Protein AF-A0A848LAU5-F1 (afdb_monomer_lite)

Radius of gyration: 13.5 Å; c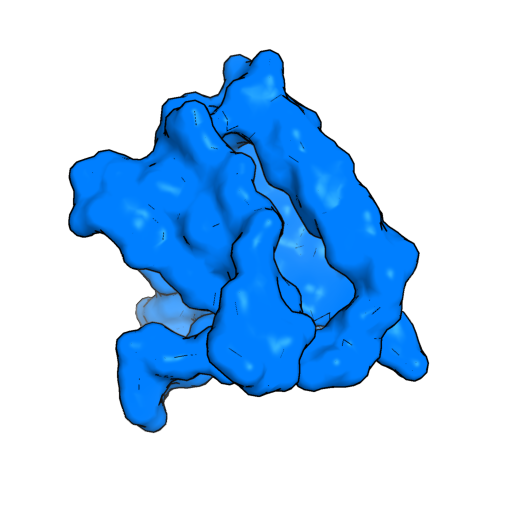hains: 1; bounding box: 33×35×34 Å

Sequence (125 aa):
MSMIVRGFEQLPPRIQDVLRVRGVGPGEFVLGLKSSYKPNATIPILWFIVTAEHLLLCNTHKTRGLWKEMSGQELTAFELRRSSLGKPYFVLPDSEGTVYLTLPDETPPEDLDALTREFARLHQR

pLDDT: mean 83.38, std 10.25, range [47.59, 95.56]

Foldseek 3Di:
DAQKDQFLVPDDVLLNVVCVVVVHDRQFWGIKGFFPDDPDPPWRQTIFTQTQFKTWGATSDPPCGTDDIAGLCQQQDKDWDADPVRFTWIWGAGPVGIDITGHPRPNDPVNVVVVVVSNVSRNVD

Secondary structure (DSSP, 8-state):
--SEE-SGGGS-HHHHHHHHHTT--TTTEEEEEE----SBTTB-EEEEEEESSEEEEEE--TT--EEEEEETTT----EEEE-TT--EEEEEEETTEEEEEEPPTT--HHHHHHHHHHHHHHHT-

Organism: NCBI:txid394095

Structure (mmCIF, N/CA/C/O backbone):
data_AF-A0A848LAU5-F1
#
_entry.id   AF-A0A848LAU5-F1
#
loop_
_atom_site.group_PDB
_atom_site.id
_atom_site.type_symbol
_atom_site.label_atom_id
_atom_site.label_alt_id
_atom_site.label_comp_id
_atom_site.label_asym_id
_atom_site.label_entity_id
_atom_site.label_seq_id
_atom_site.pdbx_PDB_ins_code
_atom_site.Cartn_x
_atom_site.Cartn_y
_atom_site.Cartn_z
_atom_site.occupancy
_atom_site.B_iso_or_equiv
_atom_site.auth_seq_id
_atom_site.auth_comp_id
_atom_site.auth_asym_id
_atom_site.auth_atom_id
_atom_site.pdbx_PDB_model_num
ATOM 1 N N . MET A 1 1 ? 3.794 -18.197 -2.407 1.00 47.59 1 MET A N 1
ATOM 2 C CA . MET A 1 1 ? 3.158 -17.770 -1.140 1.00 47.59 1 MET A CA 1
ATOM 3 C C . MET A 1 1 ? 2.636 -16.365 -1.393 1.00 47.59 1 MET A C 1
ATOM 5 O O . MET A 1 1 ? 3.428 -15.559 -1.859 1.00 47.59 1 MET A O 1
ATOM 9 N N . SER A 1 2 ? 1.333 -16.113 -1.224 1.00 55.19 2 SER A N 1
ATOM 10 C CA . SER A 1 2 ? 0.716 -14.807 -1.535 1.00 55.19 2 SER A CA 1
ATOM 11 C C . SER A 1 2 ? 1.443 -13.686 -0.796 1.00 55.19 2 SER A C 1
ATOM 13 O O . SER A 1 2 ? 1.682 -13.808 0.408 1.00 55.19 2 SER A O 1
ATOM 15 N N . MET A 1 3 ? 1.824 -12.623 -1.507 1.00 77.19 3 MET A N 1
ATOM 16 C CA . MET A 1 3 ? 2.453 -11.453 -0.882 1.00 77.19 3 MET A CA 1
ATOM 17 C C . MET A 1 3 ? 1.422 -10.416 -0.445 1.00 77.19 3 MET A C 1
ATOM 19 O O . MET A 1 3 ? 1.736 -9.540 0.369 1.00 77.19 3 MET A O 1
ATOM 23 N N . ILE A 1 4 ? 0.189 -10.556 -0.940 1.00 85.88 4 ILE A N 1
ATOM 24 C CA . ILE A 1 4 ? -0.988 -9.899 -0.393 1.00 85.88 4 ILE A CA 1
ATOM 25 C C . ILE A 1 4 ? -1.524 -10.681 0.804 1.00 85.88 4 ILE A C 1
ATOM 27 O O . ILE A 1 4 ? -1.716 -11.898 0.754 1.00 85.88 4 ILE A O 1
ATOM 31 N N . VAL A 1 5 ? -1.835 -9.943 1.861 1.00 90.19 5 VAL A N 1
ATOM 32 C CA . VAL A 1 5 ? -2.646 -10.380 2.998 1.00 90.19 5 VAL A CA 1
ATOM 33 C C . VAL A 1 5 ? -4.019 -9.739 2.895 1.00 90.19 5 VAL A C 1
ATOM 35 O O . VAL A 1 5 ? -4.148 -8.542 2.647 1.00 90.19 5 VAL A O 1
ATOM 38 N N . ARG A 1 6 ? -5.051 -10.562 3.075 1.00 90.38 6 ARG A N 1
ATOM 39 C CA . ARG A 1 6 ? -6.464 -10.151 2.992 1.00 90.38 6 ARG A CA 1
ATOM 40 C C . ARG A 1 6 ? -7.165 -10.169 4.346 1.00 90.38 6 ARG A C 1
ATOM 42 O O . ARG A 1 6 ? -8.266 -9.654 4.466 1.00 90.38 6 ARG A O 1
ATOM 49 N N . GLY A 1 7 ? -6.517 -10.735 5.360 1.00 92.00 7 GLY A N 1
ATOM 50 C CA . GLY A 1 7 ? -6.973 -10.688 6.743 1.00 92.00 7 GLY A CA 1
ATOM 51 C C . GLY A 1 7 ? -6.173 -9.674 7.551 1.00 92.00 7 GLY A C 1
ATOM 52 O O . GLY A 1 7 ? -4.941 -9.655 7.483 1.00 92.00 7 GLY A O 1
ATOM 53 N N . PHE A 1 8 ? -6.861 -8.846 8.333 1.00 92.31 8 PHE A N 1
ATOM 54 C CA . PHE A 1 8 ? -6.222 -7.869 9.218 1.00 92.31 8 PHE A CA 1
ATOM 55 C C . PHE A 1 8 ? -5.294 -8.559 10.231 1.00 92.31 8 PHE A C 1
ATOM 57 O O . PHE A 1 8 ? -4.200 -8.084 10.529 1.00 92.31 8 PHE A O 1
ATOM 64 N N . GLU A 1 9 ? -5.701 -9.726 10.723 1.00 92.94 9 GLU A N 1
ATOM 65 C CA . GLU A 1 9 ? -4.959 -10.574 11.655 1.00 92.94 9 GLU A CA 1
ATOM 66 C C . GLU A 1 9 ? -3.664 -11.155 11.070 1.00 92.94 9 GLU A C 1
ATOM 68 O O . GLU A 1 9 ? -2.772 -11.541 11.825 1.00 92.94 9 GLU A O 1
ATOM 73 N N . GLN A 1 10 ? -3.532 -11.178 9.739 1.00 91.88 10 GLN A N 1
ATOM 74 C CA . GLN A 1 10 ? -2.337 -11.658 9.037 1.00 91.88 10 GLN A CA 1
ATOM 75 C C . GLN A 1 10 ? -1.255 -10.575 8.935 1.00 91.88 10 GLN A C 1
ATOM 77 O O . GLN A 1 10 ? -0.105 -10.866 8.595 1.00 91.88 10 GLN A O 1
ATOM 82 N N . LEU A 1 11 ? -1.597 -9.318 9.235 1.00 89.94 11 LEU A N 1
ATOM 83 C CA . LEU A 1 11 ? -0.625 -8.237 9.303 1.00 89.94 11 LEU A CA 1
ATOM 84 C C . LEU A 1 11 ? 0.305 -8.428 10.508 1.00 89.94 11 LEU A C 1
ATOM 86 O O . LEU A 1 11 ? -0.127 -8.912 11.556 1.00 89.94 11 LEU A O 1
ATOM 90 N N . PRO A 1 12 ? 1.567 -7.973 10.434 1.00 88.44 12 PRO A N 1
ATOM 91 C CA . PRO A 1 12 ? 2.435 -7.951 11.604 1.00 88.44 12 PRO A CA 1
ATOM 92 C C . PRO A 1 12 ? 1.797 -7.153 12.754 1.00 88.44 12 PRO A C 1
ATOM 94 O O . PRO A 1 12 ? 1.237 -6.086 12.485 1.00 88.44 12 PRO A O 1
ATOM 97 N N . PRO A 1 13 ? 1.949 -7.571 14.028 1.00 89.12 13 PRO A N 1
ATOM 98 C CA . PRO A 1 13 ? 1.303 -6.909 15.166 1.00 89.12 13 PRO A CA 1
ATOM 99 C C . PRO A 1 13 ? 1.522 -5.393 15.209 1.00 89.12 13 PRO A C 1
ATOM 101 O O . PRO A 1 13 ? 0.587 -4.633 15.413 1.00 89.12 13 PRO A O 1
ATOM 104 N N . ARG A 1 14 ? 2.736 -4.929 14.882 1.00 86.31 14 ARG A N 1
ATOM 105 C CA . ARG A 1 14 ? 3.037 -3.490 14.833 1.00 86.31 14 ARG A CA 1
ATOM 106 C C . ARG A 1 14 ? 2.247 -2.729 13.772 1.00 86.31 14 ARG A C 1
ATOM 108 O O . ARG A 1 14 ? 1.917 -1.574 13.992 1.00 86.31 14 ARG A O 1
ATOM 115 N N . ILE A 1 15 ? 1.985 -3.344 12.620 1.00 89.44 15 ILE A N 1
ATOM 116 C CA . ILE A 1 15 ? 1.164 -2.716 11.580 1.00 89.44 15 ILE A CA 1
ATOM 117 C C . ILE A 1 15 ? -0.286 -2.673 12.052 1.00 89.44 15 ILE A C 1
ATOM 119 O O . ILE A 1 15 ? -0.915 -1.630 11.935 1.00 89.44 15 ILE A O 1
ATOM 123 N N . GLN A 1 16 ? -0.785 -3.745 12.675 1.00 92.31 16 GLN A N 1
ATOM 124 C CA . GLN A 1 16 ? -2.114 -3.729 13.289 1.00 92.31 16 GLN A CA 1
ATOM 125 C C . GLN A 1 16 ? -2.246 -2.604 14.325 1.00 92.31 16 GLN A C 1
ATOM 127 O O . GLN A 1 16 ? -3.255 -1.909 14.336 1.00 92.31 16 GLN A O 1
ATOM 132 N N . ASP A 1 17 ? -1.231 -2.381 15.162 1.00 90.44 17 ASP A N 1
ATOM 133 C CA . ASP A 1 17 ? -1.246 -1.307 16.163 1.00 90.44 17 ASP A CA 1
ATOM 134 C C . ASP A 1 17 ? -1.273 0.084 15.520 1.00 90.44 17 ASP A C 1
ATOM 136 O O . ASP A 1 17 ? -2.055 0.936 15.939 1.00 90.44 17 ASP A O 1
ATOM 140 N N . VAL A 1 18 ? -0.483 0.301 14.460 1.00 90.38 18 VAL A N 1
ATOM 141 C CA . VAL A 1 18 ? -0.532 1.543 13.667 1.00 90.38 18 VAL A CA 1
ATOM 142 C C . VAL A 1 18 ? -1.937 1.771 13.112 1.00 90.38 18 VAL A C 1
ATOM 144 O O . VAL A 1 18 ? -2.470 2.869 13.243 1.00 90.38 18 VAL A O 1
ATOM 147 N N . LEU A 1 19 ? -2.552 0.738 12.536 1.00 91.81 19 LEU A N 1
ATOM 148 C CA . LEU A 1 19 ? -3.894 0.819 11.964 1.00 91.81 19 LEU A CA 1
ATOM 149 C C . LEU A 1 19 ? -4.963 1.088 13.031 1.00 91.81 19 LEU A C 1
ATOM 151 O O . LEU A 1 19 ? -5.802 1.964 12.839 1.00 91.81 19 LEU A O 1
ATOM 155 N N . ARG A 1 20 ? -4.885 0.434 14.196 1.00 92.00 20 ARG A N 1
ATOM 156 C CA . ARG A 1 20 ? -5.808 0.671 15.320 1.00 92.00 20 ARG A CA 1
ATOM 157 C C . ARG A 1 20 ? -5.741 2.103 15.836 1.00 92.00 20 ARG A C 1
ATOM 159 O O . ARG A 1 20 ? -6.785 2.696 16.086 1.00 92.00 20 ARG A O 1
ATOM 166 N N . VAL A 1 21 ? -4.542 2.680 15.957 1.00 89.38 21 VAL A N 1
ATOM 167 C CA . VAL A 1 21 ? -4.371 4.098 16.337 1.00 89.38 21 VAL A CA 1
ATOM 168 C C . VAL A 1 21 ? -5.040 5.031 15.321 1.00 89.38 21 VAL A C 1
ATOM 170 O O . VAL A 1 21 ? -5.499 6.110 15.684 1.00 89.38 21 VAL A O 1
ATOM 173 N N . ARG A 1 22 ? -5.141 4.605 14.059 1.00 87.44 22 ARG A N 1
ATOM 174 C CA . ARG A 1 22 ? -5.838 5.325 12.988 1.00 87.44 22 ARG A CA 1
ATOM 175 C C . ARG A 1 22 ? -7.329 4.994 12.874 1.00 87.44 22 ARG A C 1
ATOM 177 O O . ARG A 1 22 ? -7.966 5.479 11.950 1.00 87.44 22 ARG A O 1
ATOM 184 N N . GLY A 1 23 ? -7.883 4.193 13.784 1.00 90.38 23 GLY A N 1
ATOM 185 C CA . GLY A 1 23 ? -9.287 3.773 13.741 1.00 90.38 23 GLY A CA 1
ATOM 186 C C . GLY A 1 23 ? -9.590 2.686 12.705 1.00 90.38 23 GLY A C 1
ATOM 187 O O . GLY A 1 23 ? -10.744 2.306 12.544 1.00 90.38 23 GLY A O 1
ATOM 188 N N . VAL A 1 24 ? -8.571 2.139 12.037 1.00 92.69 24 VAL A N 1
ATOM 189 C CA . VAL A 1 24 ? -8.731 1.089 11.028 1.00 92.69 24 VAL A CA 1
ATOM 190 C C . VAL A 1 24 ? -8.789 -0.269 11.722 1.00 92.69 24 VAL A C 1
ATOM 192 O O . VAL A 1 24 ? -7.788 -0.780 12.232 1.00 92.69 24 VAL A O 1
ATOM 195 N N . GLY A 1 25 ? -9.985 -0.852 11.742 1.00 92.62 25 GLY A N 1
ATOM 196 C CA . GLY A 1 25 ? -10.237 -2.210 12.220 1.00 92.62 25 GLY A CA 1
ATOM 197 C C . GLY A 1 25 ? -10.409 -3.232 11.087 1.00 92.62 25 GLY A C 1
ATOM 198 O O . GLY A 1 25 ? -10.311 -2.888 9.909 1.00 92.62 25 GLY A O 1
ATOM 199 N N . PRO A 1 26 ? -10.734 -4.494 11.419 1.00 92.31 26 PRO A N 1
ATOM 200 C CA . PRO A 1 26 ? -10.949 -5.548 10.426 1.00 92.31 26 PRO A CA 1
ATOM 201 C C . PRO A 1 26 ? -12.046 -5.253 9.391 1.00 92.31 26 PRO A C 1
ATOM 203 O O . PRO A 1 26 ? -11.935 -5.717 8.267 1.00 92.31 26 PRO A O 1
ATOM 206 N N . GLY A 1 27 ? -13.085 -4.486 9.748 1.00 91.50 27 GLY A N 1
ATOM 207 C CA . GLY A 1 27 ? -14.156 -4.104 8.812 1.00 91.50 27 GLY A CA 1
ATOM 208 C C . GLY A 1 27 ? -13.776 -2.988 7.831 1.00 91.50 27 GLY A C 1
ATOM 209 O O . GLY A 1 27 ? -14.432 -2.825 6.810 1.00 91.50 27 GLY A O 1
ATOM 210 N N . GLU A 1 28 ? -12.716 -2.239 8.137 1.00 92.69 28 GLU A N 1
ATOM 211 C CA . GLU A 1 28 ? -12.180 -1.152 7.308 1.00 92.69 28 GLU A CA 1
ATOM 212 C C . GLU A 1 28 ? -11.037 -1.637 6.410 1.00 92.69 28 GLU A C 1
ATOM 214 O O . GLU A 1 28 ? -10.775 -1.071 5.351 1.00 92.69 28 GLU A O 1
ATOM 219 N N . PHE A 1 29 ? -10.314 -2.667 6.848 1.00 95.56 29 PHE A N 1
ATOM 220 C CA . PHE A 1 29 ? -9.181 -3.229 6.130 1.00 95.56 29 PHE A CA 1
ATOM 221 C C . PHE A 1 29 ? -9.639 -4.048 4.922 1.00 95.56 29 PHE A C 1
ATOM 223 O O . PHE A 1 29 ? -10.482 -4.931 5.042 1.00 95.56 29 PHE A O 1
ATOM 230 N N . VAL A 1 30 ? -9.032 -3.787 3.765 1.00 94.56 30 VAL A N 1
ATOM 231 C CA . VAL A 1 30 ? -9.347 -4.495 2.520 1.00 94.56 30 VAL A CA 1
ATOM 232 C C . VAL A 1 30 ? -8.224 -5.454 2.156 1.00 94.56 30 VAL A C 1
ATOM 234 O O . VAL A 1 30 ? -8.447 -6.651 1.977 1.00 94.56 30 VAL A O 1
ATOM 237 N N . LEU A 1 31 ? -7.003 -4.933 2.040 1.00 94.06 31 LEU A N 1
ATOM 238 C CA . LEU A 1 31 ? -5.819 -5.745 1.795 1.00 94.06 31 LEU A CA 1
ATOM 239 C C . LEU A 1 31 ? -4.548 -5.026 2.232 1.00 94.06 31 LEU A C 1
ATOM 241 O O . LEU A 1 31 ? -4.501 -3.805 2.375 1.00 94.06 31 LEU A O 1
ATOM 245 N N . GLY A 1 32 ? -3.490 -5.803 2.414 1.00 91.44 32 GLY A N 1
ATOM 246 C CA . GLY A 1 32 ? -2.150 -5.314 2.667 1.00 91.44 32 GLY A CA 1
ATOM 247 C C . GLY A 1 32 ? -1.163 -5.993 1.737 1.00 91.44 32 GLY A C 1
ATOM 248 O O . GLY A 1 32 ? -1.243 -7.198 1.525 1.00 91.44 32 GLY A O 1
ATOM 249 N N . LEU A 1 33 ? -0.206 -5.242 1.211 1.00 88.25 33 LEU A N 1
ATOM 250 C CA . LEU A 1 33 ? 0.922 -5.784 0.469 1.00 88.25 33 LEU A CA 1
ATOM 251 C C . LEU A 1 33 ? 2.216 -5.412 1.175 1.00 88.25 33 LEU A C 1
ATOM 253 O O . LEU A 1 33 ? 2.455 -4.240 1.480 1.00 88.25 33 LEU A O 1
ATOM 257 N N . LYS A 1 34 ? 3.091 -6.402 1.350 1.00 83.00 34 LYS A N 1
ATOM 258 C CA . LYS A 1 34 ? 4.460 -6.124 1.758 1.00 83.00 34 LYS A CA 1
ATOM 259 C C . LYS A 1 34 ? 5.257 -5.541 0.588 1.00 83.00 34 LYS A C 1
ATOM 261 O O . LYS A 1 34 ? 5.43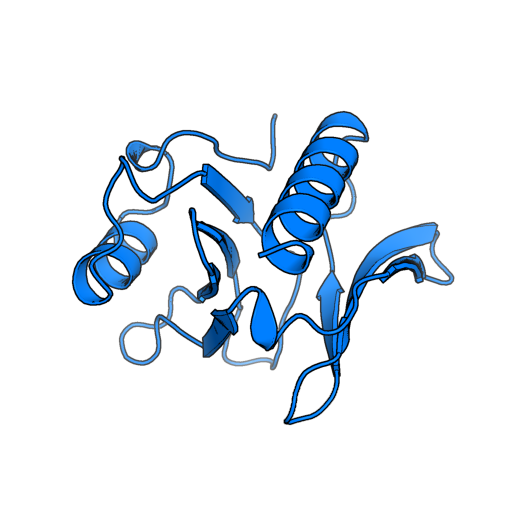9 -6.193 -0.436 1.00 83.00 34 LYS A O 1
ATOM 266 N N . SER A 1 35 ? 5.763 -4.328 0.751 1.00 76.50 35 SER A N 1
ATOM 267 C CA . SER A 1 35 ? 6.544 -3.645 -0.274 1.00 76.50 35 SER A CA 1
ATOM 268 C C . SER A 1 35 ? 8.029 -4.029 -0.260 1.00 76.50 35 SER A C 1
ATOM 270 O O . SER A 1 35 ? 8.590 -4.390 0.778 1.00 76.50 35 SER A O 1
ATOM 272 N N . SER A 1 36 ? 8.677 -3.899 -1.421 1.00 73.50 36 SER A N 1
ATOM 273 C CA . SER A 1 36 ? 10.138 -3.849 -1.574 1.00 73.50 36 SER A CA 1
ATOM 274 C C . SER A 1 36 ? 10.707 -2.422 -1.459 1.00 73.50 36 SER A C 1
ATOM 276 O O . SER A 1 36 ? 11.926 -2.236 -1.483 1.00 73.50 36 SER A O 1
ATOM 278 N N . TYR A 1 37 ? 9.835 -1.419 -1.337 1.00 66.56 37 TYR A N 1
ATOM 279 C CA . TYR A 1 37 ? 10.158 0.000 -1.339 1.00 66.56 37 TYR A CA 1
ATOM 280 C C . TYR A 1 37 ? 10.954 0.406 -0.099 1.00 66.56 37 TYR A C 1
ATOM 282 O O . TYR A 1 37 ? 10.607 0.109 1.043 1.00 66.56 37 TYR A O 1
ATOM 290 N N . LYS A 1 38 ? 12.041 1.140 -0.321 1.00 64.69 38 LYS A N 1
ATOM 291 C CA . LYS A 1 38 ? 12.839 1.756 0.739 1.00 64.69 38 LYS A CA 1
ATOM 292 C C . LYS A 1 38 ? 12.866 3.260 0.472 1.00 64.69 38 LYS A C 1
ATOM 294 O O . LYS A 1 38 ? 13.702 3.685 -0.320 1.00 64.69 38 LYS A O 1
ATOM 299 N N . PRO A 1 39 ? 11.985 4.072 1.090 1.00 58.59 39 PRO A N 1
ATOM 300 C CA . PRO A 1 39 ? 11.988 5.528 0.893 1.00 58.59 39 PRO A CA 1
ATOM 301 C C . PRO A 1 39 ? 13.332 6.164 1.260 1.00 58.59 39 PRO A C 1
ATOM 303 O O . PRO A 1 39 ? 13.704 7.188 0.702 1.00 58.59 39 PRO A O 1
ATOM 306 N N . ASN A 1 40 ? 14.060 5.578 2.214 1.00 60.34 40 ASN A N 1
ATOM 307 C CA . ASN A 1 40 ? 15.440 5.914 2.537 1.00 60.34 40 ASN A CA 1
ATOM 308 C C . ASN A 1 40 ? 16.112 4.733 3.265 1.00 60.34 40 ASN A C 1
ATOM 310 O O . ASN A 1 40 ? 15.460 3.758 3.646 1.00 60.34 40 ASN A O 1
ATOM 314 N N . ALA A 1 41 ? 17.429 4.822 3.470 1.00 58.38 41 ALA A N 1
ATOM 315 C CA . ALA A 1 41 ? 18.227 3.763 4.092 1.00 58.38 41 ALA A CA 1
ATOM 316 C C . ALA A 1 41 ? 17.843 3.448 5.555 1.00 58.38 41 ALA A C 1
ATOM 318 O O . ALA A 1 41 ? 18.191 2.379 6.052 1.00 58.38 41 ALA A O 1
ATOM 319 N N . THR A 1 42 ? 17.135 4.349 6.246 1.00 55.53 42 THR A N 1
ATOM 320 C CA . THR A 1 42 ? 16.814 4.243 7.680 1.00 55.53 42 THR A CA 1
ATOM 321 C C . THR A 1 42 ? 15.354 3.881 7.965 1.00 55.53 42 THR A C 1
ATOM 323 O O . THR A 1 42 ? 15.027 3.502 9.090 1.00 55.53 42 THR A O 1
ATOM 326 N N . ILE A 1 43 ? 14.474 3.940 6.963 1.00 56.69 43 ILE A N 1
ATOM 327 C CA . ILE A 1 43 ? 13.047 3.638 7.080 1.00 56.69 43 ILE A CA 1
ATOM 328 C C . ILE A 1 43 ? 12.679 2.639 5.980 1.00 56.69 43 ILE A C 1
ATOM 330 O O . ILE A 1 43 ? 12.407 3.044 4.853 1.00 56.69 43 ILE A O 1
ATOM 334 N N . PRO A 1 44 ? 12.624 1.329 6.262 1.00 57.22 44 PRO A N 1
ATOM 335 C CA . PRO A 1 44 ? 11.971 0.405 5.351 1.00 57.22 44 PRO A CA 1
ATOM 336 C C . PRO A 1 44 ? 10.453 0.636 5.455 1.00 57.22 44 PRO A C 1
ATOM 338 O O . PRO A 1 44 ? 9.837 0.285 6.465 1.00 57.22 44 PRO A O 1
ATOM 341 N N . ILE A 1 45 ? 9.838 1.269 4.451 1.00 58.59 45 ILE A N 1
ATOM 342 C CA . ILE A 1 45 ? 8.373 1.250 4.323 1.00 58.59 45 ILE A CA 1
ATOM 343 C C . ILE A 1 45 ? 8.012 -0.122 3.814 1.00 58.59 45 ILE A C 1
ATOM 345 O O . ILE A 1 45 ? 8.442 -0.555 2.756 1.00 58.59 45 ILE A O 1
ATOM 349 N N . LEU A 1 46 ? 7.266 -0.832 4.637 1.00 69.69 46 LEU A N 1
ATOM 350 C CA . LEU A 1 46 ? 7.131 -2.267 4.499 1.00 69.69 46 LEU A CA 1
ATOM 351 C C . LEU A 1 46 ? 5.754 -2.652 4.017 1.00 69.69 46 LEU A C 1
ATOM 353 O O . LEU A 1 46 ? 5.626 -3.753 3.505 1.00 69.69 46 LEU A O 1
ATOM 357 N N . TRP A 1 47 ? 4.751 -1.793 4.181 1.00 86.12 47 TRP A N 1
ATOM 358 C CA . TRP A 1 47 ? 3.368 -2.189 3.990 1.00 86.12 47 TRP A CA 1
ATOM 359 C C . TRP A 1 47 ? 2.557 -1.112 3.293 1.00 86.12 47 TRP A C 1
ATOM 361 O O . TRP A 1 47 ? 2.479 0.023 3.756 1.00 86.12 47 TRP A O 1
ATOM 371 N N . PHE A 1 48 ? 1.935 -1.506 2.192 1.00 88.69 48 PHE A N 1
ATOM 372 C CA . PHE A 1 48 ? 0.868 -0.762 1.547 1.00 88.69 48 PHE A CA 1
ATOM 373 C C . PHE A 1 48 ? -0.437 -1.353 2.039 1.00 88.69 48 PHE A C 1
ATOM 375 O O . PHE A 1 48 ? -0.681 -2.539 1.831 1.00 88.69 48 PHE A O 1
ATOM 382 N N . ILE A 1 49 ? -1.234 -0.560 2.735 1.00 92.62 49 ILE A N 1
ATOM 383 C CA . ILE A 1 49 ? -2.496 -0.993 3.316 1.00 92.62 49 ILE A CA 1
ATOM 384 C C . ILE A 1 49 ? -3.613 -0.259 2.598 1.00 92.62 49 ILE A C 1
ATOM 386 O O . ILE A 1 49 ? -3.693 0.962 2.658 1.00 92.62 49 ILE A O 1
ATOM 390 N N . VAL A 1 50 ? -4.474 -1.012 1.931 1.00 92.94 50 VAL A N 1
ATOM 391 C CA . VAL A 1 50 ? -5.700 -0.485 1.347 1.00 92.94 50 VAL A CA 1
ATOM 392 C C . VAL A 1 50 ? -6.820 -0.685 2.356 1.00 92.94 50 VAL A C 1
ATOM 394 O O . VAL A 1 50 ? -7.065 -1.805 2.817 1.00 92.94 50 VAL A O 1
ATOM 397 N N . THR A 1 51 ? -7.485 0.407 2.708 1.00 94.12 51 THR A N 1
ATOM 398 C CA . THR A 1 51 ? -8.699 0.413 3.521 1.00 94.12 51 THR A CA 1
ATOM 399 C C . THR A 1 51 ? -9.917 0.711 2.645 1.00 94.12 51 THR A C 1
ATOM 401 O O . THR A 1 51 ? -9.824 0.843 1.419 1.00 94.12 51 THR A O 1
ATOM 404 N N . ALA A 1 52 ? -11.095 0.796 3.257 1.00 90.75 52 ALA A N 1
ATOM 405 C CA . ALA A 1 52 ? -12.321 1.175 2.572 1.00 90.75 52 ALA A CA 1
ATOM 406 C C . ALA A 1 52 ? -12.208 2.547 1.877 1.00 90.75 52 ALA A C 1
ATOM 408 O O . ALA A 1 52 ? -12.798 2.732 0.807 1.00 90.75 52 ALA A O 1
ATOM 409 N N . GLU A 1 53 ? -11.425 3.465 2.444 1.00 90.19 53 GLU A N 1
ATOM 410 C CA . GLU A 1 53 ? -11.384 4.877 2.037 1.00 90.19 53 GLU A CA 1
ATOM 411 C C . GLU A 1 53 ? -9.977 5.415 1.750 1.00 90.19 53 GLU A C 1
ATOM 413 O O . GLU A 1 53 ? -9.834 6.411 1.042 1.00 90.19 53 GLU A O 1
ATOM 418 N N . HIS A 1 54 ? -8.938 4.755 2.262 1.00 92.31 54 HIS A N 1
ATOM 419 C CA . HIS A 1 54 ? -7.576 5.272 2.236 1.00 92.31 54 HIS A CA 1
ATOM 420 C C . HIS A 1 54 ? -6.577 4.222 1.748 1.00 92.31 54 HIS A C 1
ATOM 422 O O . HIS A 1 54 ? -6.723 3.017 1.962 1.00 92.31 54 HIS A O 1
ATOM 428 N N . LEU A 1 55 ? -5.499 4.707 1.147 1.00 91.44 55 LEU A N 1
ATOM 429 C CA . LEU A 1 55 ? -4.239 4.001 1.014 1.00 91.44 55 LEU A CA 1
ATOM 430 C C . LEU A 1 55 ? -3.284 4.500 2.103 1.00 91.44 55 LEU A C 1
ATOM 432 O O . LEU A 1 55 ? -2.903 5.669 2.134 1.00 91.44 55 LEU A O 1
ATOM 436 N N . LEU A 1 56 ? -2.867 3.601 2.987 1.00 91.56 56 LEU A N 1
ATOM 437 C CA . LEU A 1 56 ? -1.927 3.879 4.066 1.00 91.56 56 LEU A CA 1
ATOM 438 C C . LEU A 1 56 ? -0.576 3.235 3.758 1.00 91.56 56 LEU A C 1
ATOM 440 O O . LEU A 1 56 ? -0.470 2.032 3.515 1.00 91.56 56 LEU A O 1
ATOM 444 N N . LEU A 1 57 ? 0.481 4.038 3.797 1.00 88.75 57 LEU A N 1
ATOM 445 C CA . LEU A 1 57 ? 1.856 3.600 3.602 1.00 88.75 57 LEU A CA 1
ATOM 446 C C . LEU A 1 57 ? 2.526 3.499 4.970 1.00 88.75 57 LEU A C 1
ATOM 448 O O . LEU A 1 57 ? 2.921 4.497 5.579 1.00 88.75 57 LEU A O 1
ATOM 452 N N . CYS A 1 58 ? 2.635 2.273 5.470 1.00 87.50 58 CYS A N 1
ATOM 453 C CA . CYS A 1 58 ? 3.094 1.980 6.819 1.00 87.50 58 CYS A CA 1
ATOM 454 C C . CYS A 1 58 ? 4.537 1.462 6.834 1.00 87.50 58 CYS A C 1
ATOM 456 O O . CYS A 1 58 ? 4.994 0.706 5.969 1.00 87.50 58 CYS A O 1
ATOM 458 N N . ASN A 1 59 ? 5.262 1.822 7.887 1.00 80.56 59 ASN A N 1
ATOM 459 C CA . ASN A 1 59 ? 6.564 1.256 8.211 1.00 80.56 59 ASN A CA 1
ATOM 460 C C . ASN A 1 59 ? 6.514 0.579 9.586 1.00 80.56 59 ASN A C 1
ATOM 462 O O . ASN A 1 59 ? 5.584 0.753 10.367 1.00 80.56 59 ASN A O 1
ATOM 466 N N . THR A 1 60 ? 7.533 -0.215 9.900 1.00 72.00 60 THR A N 1
ATOM 467 C CA . THR A 1 60 ? 7.628 -0.895 11.203 1.00 72.00 60 THR A CA 1
ATOM 468 C C . THR A 1 60 ? 8.449 -0.109 12.230 1.00 72.00 60 THR A C 1
ATOM 470 O O . THR A 1 60 ? 8.873 -0.680 13.245 1.00 72.00 60 THR A O 1
ATOM 473 N N . HIS A 1 61 ? 8.734 1.173 11.965 1.00 71.44 61 HIS A N 1
ATOM 474 C CA . HIS A 1 61 ? 9.508 2.026 12.860 1.00 71.44 61 HIS A CA 1
ATOM 475 C C . HIS A 1 61 ? 8.690 2.351 14.112 1.00 71.44 61 HIS A C 1
ATOM 477 O O . HIS A 1 61 ? 7.516 2.703 14.027 1.00 71.44 61 HIS A O 1
ATOM 483 N N . LYS A 1 62 ? 9.323 2.275 15.290 1.00 60.53 62 LYS A N 1
ATOM 484 C CA . LYS A 1 62 ? 8.632 2.388 16.589 1.00 60.53 62 LYS A CA 1
ATOM 485 C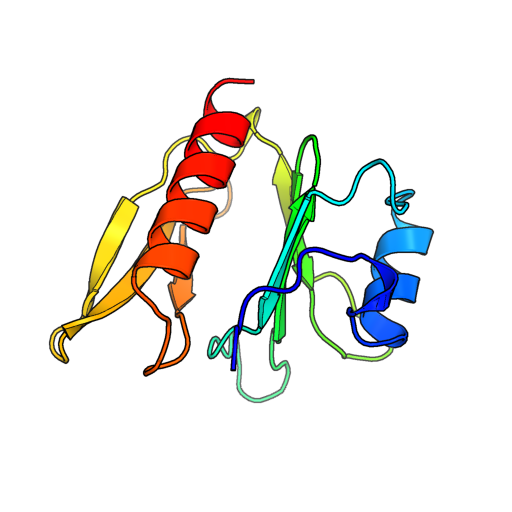 C . LYS A 1 62 ? 7.870 3.704 16.789 1.00 60.53 62 LYS A C 1
ATOM 487 O O . LYS A 1 62 ? 6.877 3.706 17.497 1.00 60.53 62 LYS A O 1
ATOM 492 N N . THR A 1 63 ? 8.339 4.806 16.204 1.00 66.31 63 THR A N 1
ATOM 493 C CA . THR A 1 63 ? 7.786 6.156 16.442 1.00 66.31 63 THR A CA 1
ATOM 494 C C . THR A 1 63 ? 7.125 6.797 15.223 1.00 66.31 63 THR A C 1
ATOM 496 O O . THR A 1 63 ? 6.601 7.897 15.335 1.00 66.31 63 THR A O 1
ATOM 499 N N . ARG A 1 64 ? 7.182 6.159 14.047 1.00 69.75 64 ARG A N 1
ATOM 500 C CA . ARG A 1 64 ? 6.768 6.762 12.762 1.00 69.75 64 ARG A CA 1
ATOM 501 C C . ARG A 1 64 ? 5.922 5.811 11.913 1.00 69.75 64 ARG A C 1
ATOM 503 O O . ARG A 1 64 ? 5.963 5.899 10.695 1.00 69.75 64 ARG A O 1
ATOM 510 N N . GLY A 1 65 ? 5.220 4.872 12.551 1.00 81.38 65 GLY A N 1
ATOM 511 C CA . GLY A 1 65 ? 4.617 3.691 11.920 1.00 81.38 65 GLY A CA 1
ATOM 512 C C . GLY A 1 65 ? 3.706 3.948 10.710 1.00 81.38 65 GLY A C 1
ATOM 513 O O . GLY A 1 65 ? 3.573 3.071 9.859 1.00 81.38 65 GLY A O 1
ATOM 514 N N . LEU A 1 66 ? 3.153 5.156 10.572 1.00 87.69 66 LEU A N 1
ATOM 515 C CA . LEU A 1 66 ? 2.556 5.651 9.333 1.00 87.69 66 LEU A CA 1
ATOM 516 C C . LEU A 1 66 ? 3.494 6.675 8.688 1.00 87.69 66 LEU A C 1
ATOM 518 O O . LEU A 1 66 ? 3.883 7.650 9.329 1.00 87.69 66 LEU A O 1
ATOM 522 N N . TRP A 1 67 ? 3.849 6.454 7.425 1.00 84.44 67 TRP A N 1
ATOM 523 C CA . TRP A 1 67 ? 4.622 7.418 6.646 1.00 84.44 67 TRP A CA 1
ATOM 524 C C . TRP A 1 67 ? 3.724 8.390 5.896 1.00 84.44 67 TRP A C 1
ATOM 526 O O . TRP A 1 67 ? 3.949 9.594 5.960 1.00 84.44 67 TRP A O 1
ATOM 536 N N . LYS A 1 68 ? 2.734 7.856 5.182 1.00 86.31 68 LYS A N 1
ATOM 537 C CA . LYS A 1 68 ? 1.836 8.640 4.344 1.00 86.31 68 LYS A CA 1
ATOM 538 C C . LYS A 1 68 ? 0.468 7.989 4.289 1.00 86.31 68 LYS A C 1
ATOM 540 O O . LYS A 1 68 ? 0.347 6.769 4.397 1.00 86.31 68 LYS A O 1
ATOM 545 N N . GLU A 1 69 ? -0.532 8.821 4.114 1.00 89.56 69 GLU A N 1
ATOM 546 C CA . GLU A 1 69 ? -1.921 8.458 3.913 1.00 89.56 69 GLU A CA 1
ATOM 547 C C . GLU A 1 69 ? -2.408 9.206 2.686 1.00 89.56 69 GLU A C 1
ATOM 549 O O . GLU A 1 69 ? -2.028 10.354 2.472 1.00 89.56 69 GLU A O 1
ATOM 554 N N . MET A 1 70 ? -3.171 8.509 1.858 1.00 88.56 70 MET A N 1
ATOM 555 C CA . MET A 1 70 ? -3.783 9.056 0.662 1.00 88.56 70 MET A CA 1
ATOM 556 C C . MET A 1 70 ? -5.238 8.623 0.674 1.00 88.56 70 MET A C 1
ATOM 558 O O . MET A 1 70 ? -5.535 7.431 0.575 1.00 88.56 70 MET A O 1
ATOM 562 N N . SER A 1 71 ? -6.142 9.576 0.824 1.00 87.94 71 SER A N 1
ATOM 563 C CA . SER A 1 71 ? -7.562 9.352 0.576 1.00 87.94 71 SER A CA 1
ATOM 564 C C . SER A 1 71 ? -7.810 9.047 -0.906 1.00 87.94 71 SER A C 1
ATOM 566 O O . SER A 1 71 ? -6.988 9.366 -1.771 1.00 87.94 71 SER A O 1
ATOM 568 N N . GLY A 1 72 ? -8.966 8.453 -1.215 1.00 81.75 72 GLY A N 1
ATOM 569 C CA . GLY A 1 72 ? -9.424 8.287 -2.601 1.00 81.75 72 GLY A CA 1
ATOM 570 C C . GLY A 1 72 ? -9.392 9.592 -3.410 1.00 81.75 72 GLY A C 1
ATOM 571 O O . GLY A 1 72 ? -8.948 9.595 -4.555 1.00 81.75 72 GLY A O 1
ATOM 572 N N . GLN A 1 73 ? -9.731 10.714 -2.766 1.00 78.00 73 GLN A N 1
ATOM 573 C CA . GLN A 1 73 ? -9.724 12.049 -3.373 1.00 78.00 73 GLN A CA 1
ATOM 574 C C . GLN A 1 73 ? -8.311 12.571 -3.680 1.00 78.00 73 GLN A C 1
ATOM 576 O O . GLN A 1 73 ? -8.110 13.268 -4.673 1.00 78.00 73 GLN A O 1
ATOM 581 N N . GLU A 1 74 ? -7.322 12.245 -2.843 1.00 80.31 74 GLU A N 1
ATOM 582 C CA . GLU A 1 74 ? -5.915 12.616 -3.065 1.00 80.31 74 GLU A CA 1
ATOM 583 C C . GLU A 1 74 ? -5.235 11.725 -4.110 1.00 80.31 74 GLU A C 1
ATOM 585 O O . GLU A 1 74 ? -4.296 12.157 -4.783 1.00 80.31 74 GLU A O 1
ATOM 590 N N . LEU A 1 75 ? -5.732 10.497 -4.284 1.00 76.69 75 LEU A N 1
ATOM 591 C CA . LEU A 1 75 ? -5.392 9.597 -5.384 1.00 76.69 75 LEU A CA 1
ATOM 592 C C . LEU A 1 75 ? -5.989 10.127 -6.693 1.00 76.69 75 LEU A C 1
ATOM 594 O O . LEU A 1 75 ? -6.921 9.564 -7.249 1.00 76.69 75 LEU A O 1
ATOM 598 N N . THR A 1 76 ? -5.435 11.219 -7.211 1.00 72.00 76 THR A N 1
ATOM 599 C CA . THR A 1 76 ? -5.901 11.856 -8.459 1.00 72.00 76 THR A CA 1
ATOM 600 C C . THR A 1 76 ? -5.688 10.990 -9.698 1.00 72.00 76 THR A C 1
ATOM 602 O O . THR A 1 76 ? -6.416 11.115 -10.679 1.00 72.00 76 THR A O 1
ATOM 605 N N . ALA A 1 77 ? -4.692 10.109 -9.659 1.00 83.44 77 ALA A N 1
ATOM 606 C CA . ALA A 1 77 ? -4.430 9.106 -10.674 1.00 83.44 77 ALA A CA 1
ATOM 607 C C . ALA A 1 77 ? -3.625 7.957 -10.061 1.00 83.44 77 ALA A C 1
ATOM 609 O O . ALA A 1 77 ? -3.006 8.089 -9.004 1.00 83.44 77 ALA A O 1
ATOM 610 N N . PHE A 1 78 ? -3.581 6.830 -10.759 1.00 89.06 78 PHE A N 1
ATOM 611 C CA . PHE A 1 78 ? -2.559 5.823 -10.530 1.00 89.06 78 PHE A CA 1
ATOM 612 C C . PHE A 1 78 ? -2.204 5.157 -11.852 1.00 89.06 78 PHE A C 1
ATOM 614 O O . PHE A 1 78 ? -3.058 4.954 -12.714 1.00 89.06 78 PHE A O 1
ATOM 621 N N . GLU A 1 79 ? -0.938 4.791 -12.008 1.00 90.88 79 GLU A N 1
ATOM 622 C CA . GLU A 1 79 ? -0.482 4.055 -13.180 1.00 90.88 79 GLU A CA 1
ATOM 623 C C . GLU A 1 79 ? 0.351 2.855 -12.768 1.00 90.88 79 GLU A C 1
ATOM 625 O O . GLU A 1 79 ? 1.282 2.971 -11.972 1.00 90.88 79 GLU A O 1
ATOM 630 N N . LEU A 1 80 ? 0.056 1.703 -13.361 1.00 90.00 80 LEU A N 1
ATOM 631 C CA . LEU A 1 80 ? 0.917 0.536 -13.274 1.00 90.00 80 LEU A CA 1
ATOM 632 C C . LEU A 1 80 ? 1.953 0.591 -14.400 1.00 90.00 80 LEU A C 1
ATOM 634 O O . LEU A 1 80 ? 1.611 0.506 -15.580 1.00 90.00 80 LEU A O 1
ATOM 638 N N . ARG A 1 81 ? 3.230 0.705 -14.038 1.00 91.31 81 ARG A N 1
ATOM 639 C CA . ARG A 1 81 ? 4.354 0.732 -14.980 1.00 91.31 81 ARG A CA 1
ATOM 640 C C . ARG A 1 81 ? 5.307 -0.432 -14.735 1.00 91.31 81 ARG A C 1
ATOM 642 O O . ARG A 1 81 ? 5.240 -1.119 -13.717 1.00 91.31 81 ARG A O 1
ATOM 649 N N . ARG A 1 82 ? 6.212 -0.656 -15.690 1.00 89.19 82 ARG A N 1
ATOM 650 C CA . ARG A 1 82 ? 7.326 -1.603 -15.566 1.00 89.19 82 ARG A CA 1
ATOM 651 C C . ARG A 1 82 ? 8.647 -0.860 -15.660 1.00 89.19 82 ARG A C 1
ATOM 653 O O . ARG A 1 82 ? 8.794 0.040 -16.482 1.00 89.19 82 ARG A O 1
ATOM 660 N N . SER A 1 83 ? 9.597 -1.219 -14.804 1.00 85.81 83 SER A N 1
ATOM 661 C CA . SER A 1 83 ? 10.949 -0.663 -14.864 1.00 85.81 83 SER A CA 1
ATOM 662 C C . SER A 1 83 ? 11.698 -1.190 -16.091 1.00 85.81 83 SER A C 1
ATOM 664 O O . SER A 1 83 ? 11.243 -2.122 -16.755 1.00 85.81 83 SER A O 1
ATOM 666 N N . SER A 1 84 ? 12.891 -0.655 -16.361 1.00 83.75 84 SER A N 1
ATOM 667 C CA . SER A 1 84 ? 13.794 -1.192 -17.393 1.00 83.75 84 SER A CA 1
ATOM 668 C C . SER A 1 84 ? 14.171 -2.662 -17.164 1.00 83.75 84 SER A C 1
ATOM 670 O O . SER A 1 84 ? 14.520 -3.362 -18.108 1.00 83.75 84 SER A O 1
ATOM 672 N N . LEU A 1 85 ? 14.055 -3.144 -15.923 1.00 83.31 85 LEU A N 1
ATOM 673 C CA . LEU A 1 85 ? 14.259 -4.542 -15.536 1.00 83.31 85 LEU A CA 1
ATOM 674 C C . LEU A 1 85 ? 12.958 -5.366 -15.577 1.00 83.31 85 LEU A C 1
ATOM 676 O O . LEU A 1 85 ? 12.915 -6.478 -15.060 1.00 83.31 85 LEU A O 1
ATOM 680 N N . GLY A 1 86 ? 11.872 -4.812 -16.123 1.00 83.19 86 GLY A N 1
ATOM 681 C CA . GLY A 1 86 ? 10.570 -5.471 -16.247 1.00 83.19 86 GLY A CA 1
ATOM 682 C C . GLY A 1 86 ? 9.750 -5.547 -14.955 1.00 83.19 86 GLY A C 1
ATOM 683 O O . GLY A 1 86 ? 8.664 -6.133 -14.974 1.00 83.19 86 GLY A O 1
ATOM 684 N N . LYS A 1 87 ? 10.230 -4.951 -13.853 1.00 83.06 87 LYS A N 1
ATOM 685 C CA . LYS A 1 87 ? 9.594 -5.041 -12.528 1.00 83.06 87 LYS A CA 1
ATOM 686 C C . LYS A 1 87 ? 8.382 -4.114 -12.431 1.00 83.06 87 LYS A C 1
ATOM 688 O O . LYS A 1 87 ? 8.538 -2.930 -12.744 1.00 83.06 87 LYS A O 1
ATOM 693 N N . PRO A 1 88 ? 7.208 -4.606 -12.001 1.00 85.94 88 PRO A N 1
ATOM 694 C CA . PRO A 1 88 ? 6.024 -3.773 -11.868 1.00 85.94 88 PRO A CA 1
ATOM 695 C C . PRO A 1 88 ? 6.150 -2.805 -10.684 1.00 85.94 88 PRO A C 1
ATOM 697 O O . PRO A 1 88 ? 6.667 -3.153 -9.619 1.00 85.94 88 PRO A O 1
ATOM 700 N N . TYR A 1 89 ? 5.661 -1.585 -10.872 1.00 87.06 89 TYR A N 1
ATOM 701 C CA . TYR A 1 89 ? 5.530 -0.586 -9.818 1.00 87.06 89 TYR A CA 1
ATOM 702 C C . TYR A 1 89 ? 4.343 0.332 -10.103 1.00 87.06 89 TYR A C 1
ATOM 704 O O . TYR A 1 89 ? 4.018 0.584 -11.266 1.00 87.06 89 TYR A O 1
ATOM 712 N N . PHE A 1 90 ? 3.714 0.849 -9.049 1.00 88.94 90 PHE A N 1
ATOM 713 C CA . PHE A 1 90 ? 2.691 1.880 -9.202 1.00 88.94 90 PHE A CA 1
ATOM 714 C C . PHE A 1 90 ? 3.301 3.273 -9.104 1.00 88.94 90 PHE A C 1
ATOM 716 O O . PHE A 1 90 ? 4.175 3.527 -8.275 1.00 88.94 90 PHE A O 1
ATOM 723 N N . VAL A 1 91 ? 2.813 4.172 -9.948 1.00 90.31 91 VAL A N 1
ATOM 724 C CA . VAL A 1 91 ? 3.046 5.611 -9.876 1.00 90.31 91 VAL A CA 1
ATOM 725 C C . VAL A 1 91 ? 1.783 6.237 -9.315 1.00 90.31 91 VAL A C 1
ATOM 727 O O . VAL A 1 91 ? 0.730 6.130 -9.939 1.00 90.31 91 VAL A O 1
ATOM 730 N N . LEU A 1 92 ? 1.894 6.857 -8.145 1.00 88.31 92 LEU A N 1
ATOM 731 C CA . LEU A 1 92 ? 0.791 7.514 -7.454 1.00 88.31 92 LEU A CA 1
ATOM 732 C C . LEU A 1 92 ? 1.112 9.005 -7.301 1.00 88.31 92 LEU A C 1
ATOM 734 O O . LEU A 1 92 ? 1.895 9.364 -6.416 1.00 88.31 92 LEU A O 1
ATOM 738 N N . PRO A 1 93 ? 0.580 9.874 -8.172 1.00 85.25 93 PRO A N 1
ATOM 739 C CA . PRO A 1 93 ? 0.647 11.313 -7.976 1.00 85.25 93 PRO A CA 1
ATOM 740 C C . PRO A 1 93 ? -0.152 11.715 -6.739 1.00 85.25 93 PRO A C 1
ATOM 742 O O . PRO A 1 93 ? -1.235 11.186 -6.488 1.00 85.25 93 PRO A O 1
ATOM 745 N N . ASP A 1 94 ? 0.381 12.664 -5.988 1.00 77.75 94 ASP A N 1
ATOM 746 C CA . ASP A 1 94 ? -0.266 13.238 -4.818 1.00 77.75 94 ASP A CA 1
ATOM 747 C C . ASP A 1 94 ? 0.019 14.748 -4.742 1.00 77.75 94 ASP A C 1
ATOM 749 O O . ASP A 1 94 ? 0.730 15.303 -5.582 1.00 77.75 94 ASP A O 1
ATOM 753 N N . SER A 1 95 ? -0.537 15.432 -3.742 1.00 75.62 95 SER A N 1
ATOM 754 C CA . SER A 1 95 ? -0.375 16.883 -3.582 1.00 75.62 95 SER A CA 1
ATOM 755 C C . SER A 1 95 ? 1.072 17.314 -3.297 1.00 75.62 95 SER A C 1
ATOM 757 O O . SER A 1 95 ? 1.445 18.442 -3.619 1.00 75.62 95 SER A O 1
ATOM 759 N N . GLU A 1 96 ? 1.900 16.430 -2.732 1.00 78.94 96 GLU A N 1
ATOM 760 C CA . GLU A 1 96 ? 3.301 16.702 -2.388 1.00 78.94 96 GLU A CA 1
ATOM 761 C C . GLU A 1 96 ? 4.302 16.189 -3.437 1.00 78.94 96 GLU A C 1
ATOM 763 O O . GLU A 1 96 ? 5.505 16.442 -3.322 1.00 78.94 96 GLU A O 1
ATOM 768 N N . GLY A 1 97 ? 3.841 15.462 -4.459 1.00 82.94 97 GLY A N 1
ATOM 769 C CA . GLY A 1 97 ? 4.695 14.938 -5.517 1.00 82.94 97 GLY A CA 1
ATOM 770 C C . GLY A 1 97 ? 4.201 13.629 -6.122 1.00 82.94 97 GLY A C 1
ATOM 771 O O . GLY A 1 97 ? 3.105 13.525 -6.666 1.00 82.94 97 GLY A O 1
ATOM 772 N N . THR A 1 98 ? 5.086 12.635 -6.175 1.00 85.25 98 THR A N 1
ATOM 773 C CA . THR A 1 98 ? 4.776 11.329 -6.762 1.00 85.25 98 THR A CA 1
ATOM 774 C C . THR A 1 98 ? 5.399 10.230 -5.927 1.00 85.25 98 THR A C 1
ATOM 776 O O . THR A 1 98 ? 6.612 10.205 -5.704 1.00 85.25 98 THR A O 1
ATOM 779 N N . VAL A 1 99 ? 4.566 9.286 -5.505 1.00 83.81 99 VAL A N 1
ATOM 780 C CA . VAL A 1 99 ? 4.988 8.091 -4.790 1.00 83.81 99 VAL A CA 1
ATOM 781 C C . VAL A 1 99 ? 5.150 6.939 -5.775 1.00 83.81 99 VAL A C 1
ATOM 783 O O . VAL A 1 99 ? 4.237 6.595 -6.523 1.00 83.81 99 VAL A O 1
ATOM 786 N N . TYR A 1 100 ? 6.323 6.311 -5.746 1.00 84.44 100 TYR A N 1
ATOM 787 C CA . TYR A 1 100 ? 6.625 5.122 -6.537 1.00 84.44 100 TYR A CA 1
ATOM 788 C C . TYR A 1 100 ? 6.533 3.884 -5.647 1.00 84.44 100 TYR A C 1
ATOM 790 O O . TYR A 1 100 ? 7.412 3.629 -4.825 1.00 84.44 100 TYR A O 1
ATOM 798 N N . LEU A 1 101 ? 5.468 3.104 -5.807 1.00 83.75 101 LEU A N 1
ATOM 799 C CA . LEU A 1 101 ? 5.261 1.878 -5.047 1.00 83.75 101 LEU A CA 1
ATOM 800 C C . LEU A 1 101 ? 5.880 0.695 -5.782 1.00 83.75 101 LEU A C 1
ATOM 802 O O . LEU A 1 101 ? 5.263 0.095 -6.664 1.00 83.75 101 LEU A O 1
ATOM 806 N N . THR A 1 102 ? 7.106 0.342 -5.409 1.00 82.62 102 THR A N 1
ATOM 807 C CA . THR A 1 102 ? 7.749 -0.862 -5.935 1.00 82.62 102 THR A CA 1
ATOM 808 C C . THR A 1 102 ? 7.186 -2.108 -5.263 1.00 82.62 102 THR A C 1
ATOM 810 O O . THR A 1 102 ? 7.012 -2.169 -4.039 1.00 82.62 102 THR A O 1
ATOM 813 N N . LEU A 1 103 ? 6.911 -3.118 -6.079 1.00 79.62 103 LEU A N 1
ATOM 814 C CA . LEU A 1 103 ? 6.426 -4.416 -5.634 1.00 79.62 103 LEU A CA 1
ATOM 815 C C . LEU A 1 103 ? 7.616 -5.385 -5.536 1.00 79.62 103 LEU A C 1
ATOM 817 O O . LEU A 1 103 ? 8.652 -5.145 -6.169 1.00 79.62 103 LEU A O 1
ATOM 821 N N . PRO A 1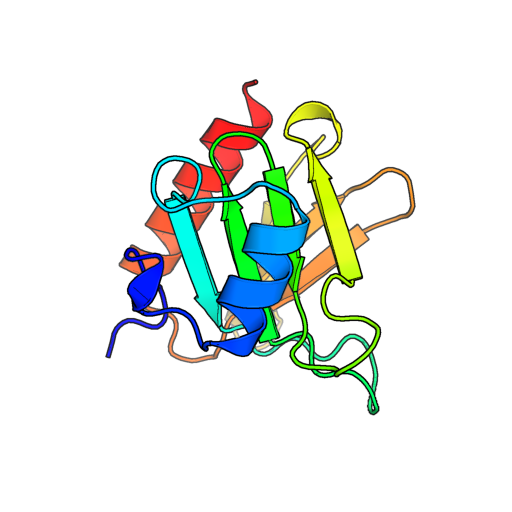 104 ? 7.551 -6.445 -4.718 1.00 77.56 104 PRO A N 1
ATOM 822 C CA . PRO A 1 104 ? 8.611 -7.444 -4.721 1.00 77.56 104 PRO A CA 1
ATOM 823 C C . PRO A 1 104 ? 8.631 -8.225 -6.047 1.00 77.56 104 PRO A C 1
ATOM 825 O O . PRO A 1 104 ? 7.608 -8.359 -6.719 1.00 77.56 104 PRO A O 1
ATOM 828 N N . ASP A 1 105 ? 9.807 -8.723 -6.427 1.00 74.06 105 ASP A N 1
ATOM 829 C CA . ASP A 1 105 ? 10.078 -9.268 -7.769 1.00 74.06 105 ASP A CA 1
ATOM 830 C C . ASP A 1 105 ? 9.147 -10.422 -8.165 1.00 74.06 105 ASP A C 1
ATOM 832 O O . ASP A 1 105 ? 8.790 -10.561 -9.331 1.00 74.06 105 ASP A O 1
ATOM 836 N N . GLU A 1 106 ? 8.716 -11.210 -7.184 1.00 77.31 106 GLU A N 1
ATOM 837 C CA . GLU A 1 106 ? 7.867 -12.388 -7.365 1.00 77.31 106 GLU A CA 1
ATOM 838 C C . GLU A 1 106 ? 6.375 -12.087 -7.143 1.00 77.31 106 GLU A C 1
ATOM 840 O O . GLU A 1 106 ? 5.620 -12.982 -6.778 1.00 77.31 106 GLU A O 1
ATOM 845 N N . THR A 1 107 ? 5.933 -10.832 -7.314 1.00 80.31 107 THR A N 1
ATOM 846 C CA . THR A 1 107 ? 4.505 -10.484 -7.172 1.00 80.31 107 THR A CA 1
ATOM 847 C C . THR A 1 107 ? 3.681 -11.222 -8.224 1.00 80.31 107 THR A C 1
ATOM 849 O O . THR A 1 107 ? 3.861 -10.952 -9.416 1.00 80.31 107 THR A O 1
ATOM 852 N N . PRO A 1 108 ? 2.776 -12.130 -7.815 1.00 84.88 108 PRO A N 1
ATOM 853 C CA . PRO A 1 108 ? 1.947 -12.858 -8.761 1.00 84.88 108 PRO A CA 1
ATOM 854 C C . PRO A 1 108 ? 1.007 -11.912 -9.531 1.00 84.88 108 PRO A C 1
ATOM 856 O O . PRO A 1 108 ? 0.558 -10.908 -8.964 1.00 84.88 108 PRO A O 1
ATOM 859 N N . PRO A 1 109 ? 0.676 -12.201 -10.804 1.00 85.50 109 PRO A N 1
ATOM 860 C CA . PRO A 1 109 ? -0.261 -11.389 -11.582 1.00 85.50 109 PRO A CA 1
ATOM 861 C C . PRO A 1 109 ? -1.613 -11.175 -10.886 1.00 85.50 109 PRO A C 1
ATOM 863 O O . PRO A 1 109 ? -2.148 -10.072 -10.909 1.00 85.50 109 PRO A O 1
ATOM 866 N N . GLU A 1 110 ? -2.133 -12.186 -10.192 1.00 88.06 110 GLU A N 1
ATOM 867 C CA . GLU A 1 110 ? -3.401 -12.107 -9.466 1.00 88.06 110 GLU A CA 1
ATOM 868 C C . GLU A 1 110 ? -3.377 -11.106 -8.299 1.00 88.06 110 GLU A C 1
ATOM 870 O O . GLU A 1 110 ? -4.390 -10.460 -8.006 1.00 88.06 110 GLU A O 1
ATOM 875 N N . ASP A 1 111 ? -2.218 -10.941 -7.657 1.00 86.56 111 ASP A N 1
ATOM 876 C CA . ASP A 1 111 ? -2.018 -9.954 -6.598 1.00 86.56 111 ASP A CA 1
ATOM 877 C C . ASP A 1 111 ? -1.953 -8.545 -7.205 1.00 86.56 111 ASP A C 1
ATOM 879 O O . ASP A 1 111 ? -2.553 -7.600 -6.685 1.00 86.56 111 ASP A O 1
ATOM 883 N N . LEU A 1 112 ? -1.291 -8.408 -8.356 1.00 86.81 112 LEU A N 1
ATOM 884 C CA . LEU A 1 112 ? -1.201 -7.148 -9.089 1.00 86.81 112 LEU A CA 1
ATOM 885 C C . LEU A 1 112 ? -2.567 -6.663 -9.590 1.00 86.81 112 LEU A C 1
ATOM 887 O O . LEU A 1 112 ? -2.899 -5.481 -9.459 1.00 86.81 112 LEU A O 1
ATOM 891 N N . ASP A 1 113 ? -3.375 -7.581 -10.115 1.00 90.00 113 ASP A N 1
ATOM 892 C CA . ASP A 1 113 ? -4.742 -7.314 -10.553 1.00 90.00 113 ASP A CA 1
ATOM 893 C C . ASP A 1 113 ? -5.629 -6.914 -9.373 1.00 90.00 113 ASP A C 1
ATOM 895 O O . ASP A 1 113 ? -6.424 -5.978 -9.474 1.00 90.00 113 ASP A O 1
ATOM 899 N N . ALA A 1 114 ? -5.486 -7.590 -8.228 1.00 89.94 114 ALA A N 1
ATOM 900 C CA . ALA A 1 114 ? -6.226 -7.240 -7.023 1.00 89.94 114 ALA A CA 1
ATOM 901 C C . ALA A 1 114 ? -5.897 -5.822 -6.538 1.00 89.94 114 ALA A C 1
ATOM 903 O O . ALA A 1 114 ? -6.816 -5.058 -6.257 1.00 89.94 114 ALA A O 1
ATOM 904 N N . LEU A 1 115 ? -4.616 -5.448 -6.493 1.00 88.75 115 LEU A N 1
ATOM 905 C CA . LEU A 1 115 ? -4.192 -4.096 -6.113 1.00 88.75 115 LEU A CA 1
ATOM 906 C C . LEU A 1 115 ? -4.711 -3.036 -7.080 1.00 88.75 115 LEU A C 1
ATOM 908 O O . LEU A 1 115 ? -5.238 -2.016 -6.649 1.00 88.75 115 LEU A O 1
ATOM 912 N N . THR A 1 116 ? -4.606 -3.304 -8.381 1.00 90.62 116 THR A N 1
ATOM 913 C CA . THR A 1 116 ? -5.082 -2.404 -9.438 1.00 90.62 116 THR A CA 1
ATOM 914 C C . THR A 1 116 ? -6.585 -2.152 -9.305 1.00 90.62 116 THR A C 1
ATOM 916 O O . THR A 1 116 ? -7.028 -1.008 -9.405 1.00 90.62 116 THR A O 1
ATOM 919 N N . ARG A 1 117 ? -7.376 -3.199 -9.024 1.00 92.50 117 ARG A N 1
ATOM 920 C CA . ARG A 1 117 ? -8.819 -3.069 -8.769 1.00 92.50 117 ARG A CA 1
ATOM 921 C C . ARG A 1 117 ? -9.117 -2.231 -7.532 1.00 92.50 117 ARG A C 1
ATOM 923 O O . ARG A 1 117 ? -9.996 -1.377 -7.590 1.00 92.50 117 ARG A O 1
ATOM 930 N N . GLU A 1 118 ? -8.397 -2.445 -6.436 1.00 91.75 118 GLU A N 1
ATOM 931 C CA . GLU A 1 118 ? -8.636 -1.674 -5.215 1.00 91.75 118 GLU A CA 1
ATOM 932 C C . GLU A 1 118 ? -8.207 -0.209 -5.346 1.00 91.75 118 GLU A C 1
ATOM 934 O O . GLU A 1 118 ? -8.901 0.671 -4.842 1.00 91.75 118 GLU A O 1
ATOM 939 N N . PHE A 1 119 ? -7.130 0.087 -6.078 1.00 89.50 119 PHE A N 1
ATOM 940 C CA . PHE A 1 119 ? -6.750 1.468 -6.390 1.00 89.50 119 PHE A CA 1
ATOM 941 C C . PHE A 1 119 ? -7.784 2.147 -7.292 1.00 89.50 119 PHE A C 1
ATOM 943 O O . PHE A 1 119 ? -8.167 3.282 -7.019 1.00 89.50 119 PHE A O 1
ATOM 950 N N . ALA A 1 120 ? -8.311 1.442 -8.298 1.00 89.81 120 ALA A N 1
ATOM 951 C CA . ALA A 1 120 ? -9.419 1.945 -9.111 1.00 89.81 120 ALA A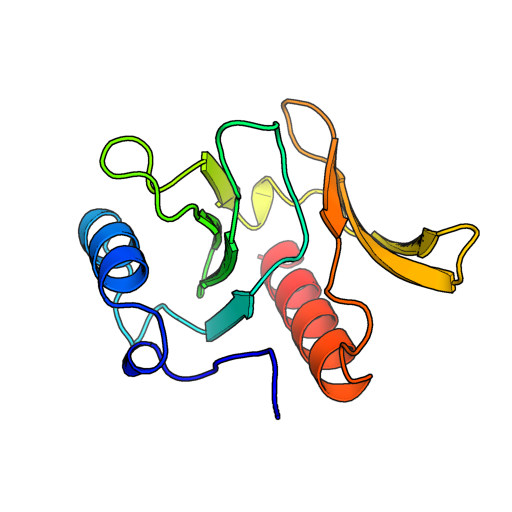 CA 1
ATOM 952 C C . ALA A 1 120 ? -10.668 2.229 -8.267 1.00 89.81 120 ALA A C 1
ATOM 954 O O . ALA A 1 120 ? -11.303 3.266 -8.444 1.00 89.81 120 ALA A O 1
ATOM 955 N N . ARG A 1 121 ? -11.001 1.338 -7.325 1.00 90.75 121 ARG A N 1
ATOM 956 C CA . ARG A 1 121 ? -12.130 1.527 -6.407 1.00 90.75 121 ARG A CA 1
ATOM 957 C C . ARG A 1 121 ? -11.933 2.743 -5.501 1.00 90.75 121 ARG A C 1
ATOM 959 O O . ARG A 1 121 ? -12.892 3.476 -5.285 1.00 90.75 121 ARG A O 1
ATOM 966 N N . LEU A 1 122 ? -10.729 2.938 -4.959 1.00 87.38 122 LEU A N 1
ATOM 967 C CA . LEU A 1 122 ? -10.402 4.101 -4.129 1.00 87.38 122 LEU A CA 1
ATOM 968 C C . LEU A 1 122 ? -10.491 5.407 -4.926 1.00 87.38 122 LEU A C 1
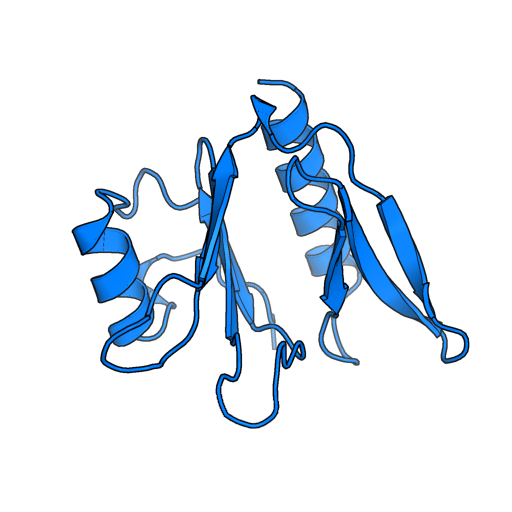ATOM 970 O O . LEU A 1 122 ? -11.080 6.358 -4.437 1.00 87.38 122 LEU A O 1
ATOM 974 N N . HIS A 1 123 ? -9.968 5.430 -6.152 1.00 82.94 123 HIS A N 1
ATOM 975 C CA . HIS A 1 123 ? -9.976 6.611 -7.022 1.00 82.94 123 HIS A CA 1
ATOM 976 C C . HIS A 1 123 ? -11.390 7.073 -7.433 1.00 82.94 123 HIS A C 1
ATOM 978 O O . HIS A 1 123 ? -11.606 8.247 -7.709 1.00 82.94 123 HIS A O 1
ATOM 984 N N . GLN A 1 124 ? -12.363 6.160 -7.500 1.00 82.81 124 GLN A N 1
ATOM 985 C CA . GLN A 1 124 ? -13.741 6.464 -7.919 1.00 82.81 124 GLN A CA 1
ATOM 986 C C . GLN A 1 124 ? -14.640 7.025 -6.799 1.00 82.81 124 GLN A C 1
ATOM 988 O O . GLN A 1 124 ? -15.829 7.239 -7.042 1.00 82.81 124 GLN A O 1
ATOM 993 N N . ARG A 1 125 ? -14.118 7.208 -5.581 1.00 70.94 125 ARG A N 1
ATOM 994 C CA . ARG A 1 125 ? -14.861 7.691 -4.406 1.00 70.94 125 ARG A CA 1
ATOM 995 C C . ARG A 1 125 ? -14.476 9.119 -4.047 1.00 70.94 125 ARG A C 1
ATOM 997 O O . ARG A 1 125 ? -15.406 9.885 -3.718 1.00 70.94 125 ARG A O 1
#